Protein AF-A0AAE4JVW4-F1 (afdb_monomer_lite)

pLDDT: mean 90.22, std 8.5, range [46.03, 98.25]

Secondary structure (DSSP, 8-state):
----HHHHTTT-S-HHHHHHHHHHHHHHHHHHHHHHHHHH-TTS-HHHHHHHHHHHHHHHHHHSSHHHIIIIIHHHHHHHS-HHHHHHH---HHHHHHHHHHHHT---SS-HHHHHHHHHHHHHTT--

Sequence (128 aa):
MAISKGAFYKFYDSKELLFFEVFQEYHSEIYGAALNILITRIDLSKRERIEEALLKTCKLMKESSIMYIIENELQYLLRKIPPEVLKDHFHSDDVHIQEIIRESGITINKSPEFVCAVIRAIMLTLSH

Organism: Clostridium sporogenes (NCBI:txid1509)

Foldseek 3Di:
DDDDPVRVCVVDVDPLVVVVVVLLVLVCVLLVQLLCLLAPPPVDDNVVSNVVSLVSSLVSLLVDCNLVCVPPPVVVSVVPDDPVCCVVRPDDPLVSQVVSCVSSVDDDPDDSVVVSVVSVVSVCVSHD

Radius of gyration: 16.76 Å; chains: 1; bounding box: 48×31×42 Å

Structure (mmCIF, N/CA/C/O backbone):
data_AF-A0AAE4JVW4-F1
#
_entry.id   AF-A0AAE4JVW4-F1
#
loop_
_atom_site.group_PDB
_atom_site.id
_atom_site.type_symbol
_atom_site.label_atom_id
_atom_site.label_alt_id
_atom_site.label_comp_id
_atom_site.label_asym_id
_atom_site.label_entity_id
_atom_site.label_seq_id
_atom_site.pdbx_PDB_ins_code
_atom_site.Cartn_x
_atom_site.Cartn_y
_atom_site.Cartn_z
_atom_site.occupancy
_atom_site.B_iso_or_equiv
_atom_site.auth_seq_id
_atom_site.auth_comp_id
_atom_site.auth_asym_id
_atom_site.auth_atom_id
_atom_site.pdbx_PDB_model_num
ATOM 1 N N . MET A 1 1 ? 25.043 -8.568 -2.267 1.00 46.03 1 MET A N 1
ATOM 2 C CA . MET A 1 1 ? 25.436 -9.741 -3.083 1.00 46.03 1 MET A CA 1
ATOM 3 C C . MET A 1 1 ? 25.848 -9.251 -4.462 1.00 46.03 1 MET A C 1
ATOM 5 O O . MET A 1 1 ? 25.123 -8.444 -5.025 1.00 46.03 1 MET A O 1
ATOM 9 N N . ALA A 1 2 ? 27.001 -9.673 -4.987 1.00 53.47 2 ALA A N 1
ATOM 10 C CA . ALA A 1 2 ? 27.426 -9.313 -6.341 1.00 53.47 2 ALA A CA 1
ATOM 11 C C . ALA A 1 2 ? 27.084 -10.463 -7.298 1.00 53.47 2 ALA A C 1
ATOM 13 O O . ALA A 1 2 ? 27.670 -11.539 -7.217 1.00 53.47 2 ALA A O 1
ATOM 14 N N . ILE A 1 3 ? 26.108 -10.236 -8.174 1.00 65.56 3 ILE A N 1
ATOM 15 C CA . ILE A 1 3 ? 25.716 -11.162 -9.239 1.00 65.56 3 ILE A CA 1
ATOM 16 C C . ILE A 1 3 ? 26.512 -10.764 -10.489 1.00 65.56 3 ILE A C 1
ATOM 18 O O . ILE A 1 3 ? 26.642 -9.576 -10.791 1.00 65.56 3 ILE A O 1
ATOM 22 N N . SER A 1 4 ? 27.087 -11.725 -11.216 1.00 76.25 4 SER A N 1
ATOM 23 C CA . SER A 1 4 ? 27.783 -11.415 -12.471 1.00 76.25 4 SER A CA 1
ATOM 24 C C . SER A 1 4 ? 26.786 -10.930 -13.533 1.00 76.25 4 SER A C 1
ATOM 26 O O . SER A 1 4 ? 25.628 -11.349 -13.541 1.00 76.25 4 SER A O 1
ATOM 28 N N . LYS A 1 5 ? 27.224 -10.081 -14.477 1.00 60.44 5 LYS A N 1
ATOM 29 C CA . LYS A 1 5 ? 26.358 -9.597 -15.575 1.00 60.44 5 LYS A CA 1
ATOM 30 C C . LYS A 1 5 ? 25.702 -10.742 -16.361 1.00 60.44 5 LYS A C 1
ATOM 32 O O . LYS A 1 5 ? 24.561 -10.604 -16.773 1.00 60.44 5 LYS A O 1
ATOM 37 N N . GLY A 1 6 ? 26.403 -11.864 -16.541 1.00 66.06 6 GLY A N 1
ATOM 38 C CA . GLY A 1 6 ? 25.858 -13.046 -17.219 1.00 66.06 6 GLY A CA 1
ATOM 39 C C . GLY A 1 6 ? 24.807 -13.798 -16.397 1.00 66.06 6 GLY A C 1
ATOM 40 O O . GLY A 1 6 ? 23.880 -14.355 -16.969 1.00 66.06 6 GLY A O 1
ATOM 41 N N . ALA A 1 7 ? 24.910 -13.788 -15.064 1.00 73.94 7 ALA A N 1
ATOM 42 C CA . ALA A 1 7 ? 23.906 -14.394 -14.193 1.00 73.94 7 ALA A CA 1
ATOM 43 C C . ALA A 1 7 ? 22.656 -13.512 -14.035 1.00 73.94 7 ALA A C 1
ATOM 45 O O . ALA A 1 7 ? 21.574 -14.054 -13.864 1.00 73.94 7 ALA A O 1
ATOM 46 N N . PHE A 1 8 ? 22.776 -12.184 -14.155 1.00 77.62 8 PHE A N 1
ATOM 47 C CA . PHE A 1 8 ? 21.636 -11.257 -14.126 1.00 77.62 8 PHE A CA 1
ATOM 48 C C . PHE A 1 8 ? 20.599 -11.575 -15.216 1.00 77.62 8 PHE A C 1
ATOM 50 O O . PHE A 1 8 ? 19.435 -11.824 -14.911 1.00 77.62 8 PHE A O 1
ATOM 57 N N . TYR A 1 9 ? 21.047 -11.665 -16.473 1.00 77.44 9 TYR A N 1
ATOM 58 C CA . TYR A 1 9 ? 20.167 -11.920 -17.622 1.00 77.44 9 TYR A CA 1
ATOM 59 C C . TYR A 1 9 ? 19.617 -13.348 -17.690 1.00 77.44 9 TYR A C 1
ATOM 61 O O . TYR A 1 9 ? 18.841 -13.672 -18.579 1.00 77.44 9 TYR A O 1
ATOM 69 N N . LYS A 1 10 ? 20.010 -14.219 -16.755 1.00 78.25 10 LYS A N 1
ATOM 70 C CA . LYS A 1 10 ? 19.362 -15.520 -16.580 1.00 78.25 10 LYS A CA 1
ATOM 71 C C . LYS A 1 10 ? 18.021 -15.397 -15.847 1.00 78.25 10 LYS A C 1
ATOM 73 O O . LYS A 1 10 ? 17.179 -16.274 -15.999 1.00 78.25 10 LYS A O 1
ATOM 78 N N . PHE A 1 11 ? 17.856 -14.356 -15.030 1.00 76.06 11 PHE A N 1
ATOM 79 C CA . PHE A 1 11 ? 16.669 -14.147 -14.200 1.00 76.06 11 PHE A CA 1
ATOM 80 C C . PHE A 1 11 ? 15.807 -12.981 -14.688 1.00 76.06 11 PHE A C 1
ATOM 82 O O . PHE A 1 11 ? 14.597 -13.036 -14.521 1.00 76.06 11 PHE A O 1
ATOM 89 N N . TYR A 1 12 ? 16.414 -11.958 -15.301 1.00 82.44 12 TYR A N 1
ATOM 90 C CA . TYR A 1 12 ? 15.709 -10.753 -15.735 1.00 82.44 12 TYR A CA 1
ATOM 91 C C . TYR A 1 12 ? 16.136 -10.308 -17.128 1.00 82.44 12 TYR A C 1
ATOM 93 O O . TYR A 1 12 ? 17.323 -10.088 -17.376 1.00 82.44 12 TYR A O 1
ATOM 101 N N . ASP A 1 13 ? 15.162 -10.073 -18.006 1.00 85.94 13 ASP A N 1
ATOM 102 C CA . ASP A 1 13 ? 15.417 -9.583 -19.367 1.00 85.94 13 ASP A CA 1
ATOM 103 C C . ASP A 1 13 ? 15.936 -8.134 -19.384 1.00 85.94 13 ASP A C 1
ATOM 105 O O . ASP A 1 13 ? 16.638 -7.721 -20.309 1.00 85.94 13 ASP A O 1
ATOM 109 N N . SER A 1 14 ? 15.638 -7.352 -18.342 1.00 90.00 14 SER A N 1
ATOM 110 C CA . SER A 1 14 ? 16.111 -5.976 -18.189 1.00 90.00 14 SER A CA 1
ATOM 111 C C . SER A 1 14 ? 16.282 -5.586 -16.721 1.00 90.00 14 SER A C 1
ATOM 113 O O . SER A 1 14 ? 15.733 -6.211 -15.813 1.00 90.00 14 SER A O 1
ATOM 115 N N . LYS A 1 15 ? 17.054 -4.524 -16.470 1.00 90.00 15 LYS A N 1
ATOM 116 C CA . LYS A 1 15 ? 17.179 -3.954 -15.119 1.00 90.00 15 LYS A CA 1
ATOM 117 C C . LYS A 1 15 ? 15.880 -3.313 -14.668 1.00 90.00 15 LYS A C 1
ATOM 119 O O . LYS A 1 15 ? 15.552 -3.382 -13.494 1.00 90.00 15 LYS A O 1
ATOM 124 N N . GLU A 1 16 ? 15.152 -2.720 -15.601 1.00 93.19 16 GLU A N 1
ATOM 125 C CA . GLU A 1 16 ? 13.854 -2.109 -15.374 1.00 93.19 16 GLU A CA 1
ATOM 126 C C . GLU A 1 16 ? 12.839 -3.138 -14.868 1.00 93.19 16 GLU A C 1
ATOM 128 O O . GLU A 1 16 ? 12.119 -2.843 -13.924 1.00 93.19 16 GLU A O 1
ATOM 133 N N . LEU A 1 17 ? 12.837 -4.369 -15.390 1.00 91.50 17 LEU A N 1
ATOM 134 C CA . LEU A 1 17 ? 11.975 -5.431 -14.859 1.00 91.50 17 LEU A CA 1
ATOM 135 C C . LEU A 1 17 ? 12.310 -5.778 -13.404 1.00 91.50 17 LEU A C 1
ATOM 137 O O . LEU A 1 17 ? 11.399 -5.867 -12.588 1.00 91.50 17 LEU A O 1
ATOM 141 N N . LEU A 1 18 ? 13.597 -5.879 -13.052 1.00 91.25 18 LEU A N 1
ATOM 142 C CA . LEU A 1 18 ? 13.998 -6.068 -11.654 1.00 91.25 18 LEU A CA 1
ATOM 143 C C . LEU A 1 18 ? 13.554 -4.888 -10.774 1.00 91.25 18 LEU A C 1
ATOM 145 O O . LEU A 1 18 ? 13.011 -5.093 -9.695 1.00 91.25 18 LEU A O 1
ATOM 149 N N . PHE A 1 19 ? 13.787 -3.647 -11.210 1.00 91.12 19 PHE A N 1
ATOM 150 C CA . PHE A 1 19 ? 13.371 -2.468 -10.443 1.00 91.12 19 PHE A CA 1
ATOM 151 C C . PHE A 1 19 ? 11.851 -2.397 -10.274 1.00 91.12 19 PHE A C 1
ATOM 153 O O . PHE A 1 19 ? 11.375 -1.975 -9.222 1.00 91.12 19 PHE A O 1
ATOM 160 N N . PHE A 1 20 ? 11.093 -2.828 -11.282 1.00 91.69 20 PHE A N 1
ATOM 161 C CA . PHE A 1 20 ? 9.643 -2.924 -11.198 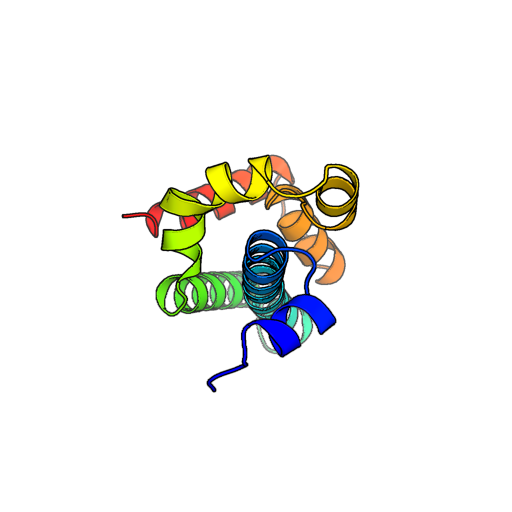1.00 91.69 20 PHE A CA 1
ATOM 162 C C . PHE A 1 20 ? 9.202 -4.004 -10.213 1.00 91.69 20 PHE A C 1
ATOM 164 O O . PHE A 1 20 ? 8.320 -3.735 -9.409 1.00 91.69 20 PHE A O 1
ATOM 171 N N . GLU A 1 21 ? 9.848 -5.170 -10.187 1.00 91.56 21 GLU A N 1
ATOM 172 C CA . GLU A 1 21 ? 9.567 -6.203 -9.183 1.00 91.56 21 GLU A CA 1
ATOM 173 C C . GLU A 1 21 ? 9.836 -5.705 -7.755 1.00 91.56 21 GLU A C 1
ATOM 175 O O . GLU A 1 21 ? 8.977 -5.840 -6.888 1.00 91.56 21 GLU A O 1
ATOM 180 N N . VAL A 1 22 ? 10.963 -5.024 -7.524 1.00 90.88 22 VAL A N 1
ATOM 181 C CA . VAL A 1 22 ? 11.268 -4.404 -6.219 1.00 90.88 22 VAL A CA 1
ATOM 182 C C . VAL A 1 22 ? 10.207 -3.368 -5.832 1.00 90.88 22 VAL A C 1
ATOM 184 O O . VAL A 1 22 ? 9.785 -3.294 -4.679 1.00 90.88 22 VAL A O 1
ATOM 187 N N . PHE A 1 23 ? 9.737 -2.568 -6.791 1.00 90.75 23 PHE A N 1
ATOM 188 C CA . PHE A 1 23 ? 8.645 -1.624 -6.558 1.00 90.75 23 PHE A CA 1
ATOM 189 C C . PHE A 1 23 ? 7.333 -2.335 -6.174 1.00 90.75 23 PHE A C 1
ATOM 191 O O . PHE A 1 23 ? 6.658 -1.912 -5.233 1.00 90.75 23 PHE A O 1
ATOM 198 N N . GLN A 1 24 ? 6.996 -3.437 -6.848 1.00 90.69 24 GLN A N 1
ATOM 199 C CA . GLN A 1 24 ? 5.830 -4.267 -6.522 1.00 90.69 24 GLN A CA 1
ATOM 200 C C . GLN A 1 24 ? 5.940 -4.921 -5.138 1.00 90.69 24 GLN A C 1
ATOM 202 O O . GLN A 1 24 ? 4.936 -5.057 -4.433 1.00 90.69 24 GLN A O 1
ATOM 207 N N . GLU A 1 25 ? 7.149 -5.290 -4.718 1.00 91.50 25 GLU A N 1
ATOM 208 C CA . GLU A 1 25 ? 7.403 -5.850 -3.391 1.00 91.50 25 GLU A CA 1
ATOM 209 C C . GLU A 1 25 ? 7.108 -4.821 -2.290 1.00 91.50 25 GLU A C 1
ATOM 211 O O . GLU A 1 25 ? 6.396 -5.142 -1.338 1.00 91.50 25 GLU A O 1
ATOM 216 N N . TYR A 1 26 ? 7.520 -3.558 -2.465 1.00 91.06 26 TYR A N 1
ATOM 217 C CA . TYR A 1 26 ? 7.148 -2.489 -1.531 1.00 91.06 26 TYR A CA 1
ATOM 218 C C . TYR A 1 26 ? 5.633 -2.274 -1.457 1.00 91.06 26 TYR A C 1
ATOM 220 O O . TYR A 1 26 ? 5.083 -2.141 -0.362 1.00 91.06 26 TYR A O 1
ATOM 228 N N . HIS A 1 27 ? 4.942 -2.257 -2.603 1.00 89.69 27 HIS A N 1
ATOM 229 C CA . HIS A 1 27 ? 3.481 -2.163 -2.623 1.00 89.69 27 HIS A CA 1
ATOM 230 C C . HIS A 1 27 ? 2.838 -3.309 -1.839 1.00 89.69 27 HIS A C 1
ATOM 232 O O . HIS A 1 27 ? 1.988 -3.070 -0.979 1.00 89.69 27 HIS A O 1
ATOM 238 N N . SER A 1 28 ? 3.283 -4.538 -2.095 1.00 91.25 28 SER A N 1
ATOM 239 C CA . SER A 1 28 ? 2.776 -5.741 -1.434 1.00 91.25 28 SER A CA 1
ATOM 240 C C . SER A 1 28 ? 3.031 -5.719 0.074 1.00 91.25 28 SER A C 1
ATOM 242 O O . SER A 1 28 ? 2.135 -6.044 0.853 1.00 91.25 28 SER A O 1
ATOM 244 N N . GLU A 1 29 ? 4.215 -5.284 0.508 1.00 94.31 29 GLU A N 1
ATOM 245 C CA . GLU A 1 29 ? 4.565 -5.159 1.924 1.00 94.31 29 GLU A CA 1
ATOM 246 C C . GLU A 1 29 ? 3.675 -4.131 2.637 1.00 94.31 29 GLU A C 1
ATOM 248 O O . GLU A 1 29 ? 3.096 -4.417 3.689 1.00 94.31 29 GLU A O 1
ATOM 253 N N . ILE A 1 30 ? 3.528 -2.939 2.055 1.00 94.25 30 ILE A N 1
ATOM 254 C CA . ILE A 1 30 ? 2.782 -1.835 2.665 1.00 94.25 30 ILE A CA 1
ATOM 255 C C . ILE A 1 30 ? 1.291 -2.165 2.758 1.00 94.25 30 ILE A C 1
ATOM 257 O O . ILE A 1 30 ? 0.680 -2.004 3.821 1.00 94.25 30 ILE A O 1
ATOM 261 N N . TYR A 1 31 ? 0.703 -2.634 1.658 1.00 94.06 31 TYR A N 1
ATOM 262 C CA . TYR A 1 31 ? -0.712 -2.983 1.603 1.00 94.06 31 TYR A CA 1
ATOM 263 C C . TYR A 1 31 ? -1.023 -4.239 2.421 1.00 94.06 31 TYR A C 1
ATOM 265 O O . TYR A 1 31 ? -2.012 -4.261 3.159 1.00 94.06 31 TYR A O 1
ATOM 273 N N . GLY A 1 32 ? -0.142 -5.241 2.388 1.00 95.94 32 GLY A N 1
ATOM 274 C CA . GLY A 1 32 ? -0.259 -6.444 3.208 1.00 95.94 32 GLY A CA 1
ATOM 275 C C . GLY A 1 32 ? -0.204 -6.139 4.705 1.00 95.94 32 GLY A C 1
ATOM 276 O O . GLY A 1 32 ? -1.017 -6.657 5.471 1.00 95.94 32 GLY A O 1
ATOM 277 N N . ALA A 1 33 ? 0.688 -5.242 5.138 1.00 97.06 33 ALA A N 1
ATOM 278 C CA . ALA A 1 33 ? 0.760 -4.816 6.534 1.00 97.06 33 ALA A CA 1
ATOM 279 C C . ALA A 1 33 ? -0.521 -4.098 6.992 1.00 97.06 33 ALA A C 1
ATOM 281 O O . ALA A 1 33 ? -1.014 -4.367 8.093 1.00 97.06 33 ALA A O 1
ATOM 282 N N . ALA A 1 34 ? -1.076 -3.222 6.147 1.00 97.25 34 ALA A N 1
ATOM 283 C CA . ALA A 1 34 ? -2.339 -2.545 6.422 1.00 97.25 34 ALA A CA 1
ATOM 284 C C . ALA A 1 34 ? -3.486 -3.556 6.549 1.00 97.25 34 ALA A C 1
ATOM 286 O O . ALA A 1 34 ? -4.161 -3.591 7.579 1.00 97.25 34 ALA A O 1
ATOM 287 N N . LEU A 1 35 ? -3.662 -4.429 5.552 1.00 97.81 35 LEU A N 1
ATOM 288 C CA . LEU A 1 35 ? -4.701 -5.458 5.566 1.00 97.81 35 LEU A CA 1
ATOM 289 C C . LEU A 1 35 ? -4.582 -6.364 6.794 1.00 97.81 35 LEU A C 1
ATOM 291 O O . LEU A 1 35 ? -5.581 -6.610 7.466 1.00 97.81 35 LEU A O 1
ATOM 295 N N . ASN A 1 36 ? -3.367 -6.800 7.140 1.00 98.12 36 ASN A N 1
ATOM 296 C CA . ASN A 1 36 ? -3.126 -7.652 8.299 1.00 98.12 36 ASN A CA 1
ATOM 297 C C . ASN A 1 36 ? -3.648 -7.017 9.599 1.00 98.12 36 ASN A C 1
ATOM 299 O O . ASN A 1 36 ? -4.325 -7.685 10.381 1.00 98.12 36 ASN A O 1
ATOM 303 N N . ILE A 1 37 ? -3.413 -5.722 9.823 1.00 98.25 37 ILE A N 1
ATOM 304 C CA . ILE A 1 37 ? -3.977 -4.998 10.977 1.00 98.25 37 ILE A CA 1
ATOM 305 C C . ILE A 1 37 ? -5.512 -4.980 10.899 1.00 98.25 37 ILE A C 1
ATOM 307 O O . ILE A 1 37 ? -6.208 -5.308 11.870 1.00 98.25 37 ILE A O 1
ATOM 311 N N . LEU A 1 38 ? -6.049 -4.663 9.719 1.00 97.56 38 LEU A N 1
ATOM 312 C CA . LEU A 1 38 ? -7.487 -4.580 9.473 1.00 97.56 38 LEU A CA 1
ATOM 313 C C . LEU A 1 38 ? -8.225 -5.925 9.545 1.00 97.56 38 LEU A C 1
ATOM 315 O O . LEU A 1 38 ? -9.453 -5.896 9.604 1.00 97.56 38 LEU A O 1
ATOM 319 N N . ILE A 1 39 ? -7.537 -7.074 9.584 1.00 97.50 39 ILE A N 1
ATOM 320 C CA . ILE A 1 39 ? -8.160 -8.405 9.751 1.00 97.50 39 ILE A CA 1
ATOM 321 C C . ILE A 1 39 ? -7.820 -9.079 11.085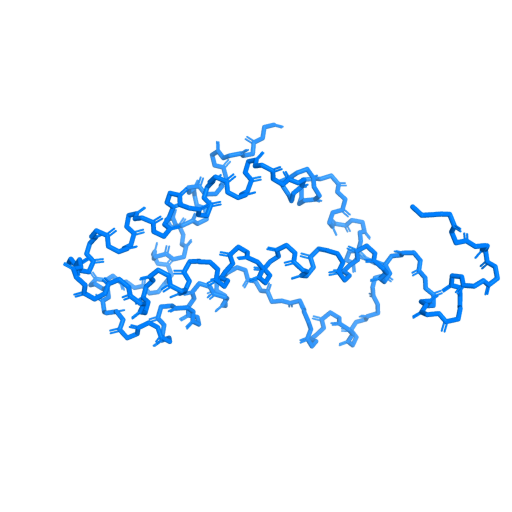 1.00 97.50 39 ILE A C 1
ATOM 323 O O . ILE A 1 39 ? -8.699 -9.705 11.670 1.00 97.50 39 ILE A O 1
ATOM 327 N N . THR A 1 40 ? -6.615 -8.885 11.632 1.00 97.50 40 THR A N 1
ATOM 328 C CA . THR A 1 40 ? -6.156 -9.621 12.829 1.00 97.50 40 THR A CA 1
ATOM 329 C C . THR A 1 40 ? -6.414 -8.899 14.148 1.00 97.50 40 THR A C 1
ATOM 331 O O . THR A 1 40 ? -6.677 -9.561 15.150 1.00 97.50 40 THR A O 1
ATOM 334 N N . ARG A 1 41 ? -6.412 -7.556 14.169 1.00 96.75 41 ARG A N 1
ATOM 335 C CA . ARG A 1 41 ? -6.648 -6.754 15.387 1.00 96.75 41 ARG A CA 1
ATOM 336 C C . ARG A 1 41 ? -8.130 -6.637 15.748 1.00 96.75 41 ARG A C 1
ATOM 338 O O . ARG A 1 41 ? -8.687 -5.545 15.811 1.00 96.75 41 ARG A O 1
ATOM 345 N N . ILE A 1 42 ? -8.799 -7.778 15.909 1.00 93.50 42 ILE A N 1
ATOM 346 C CA . ILE A 1 42 ? -10.223 -7.858 16.284 1.00 93.50 42 ILE A CA 1
ATOM 347 C C . ILE A 1 42 ? -10.487 -7.418 17.732 1.00 93.50 42 ILE A C 1
ATOM 349 O O . ILE A 1 42 ? -11.637 -7.224 18.113 1.00 93.50 42 ILE A O 1
ATOM 353 N N . ASP A 1 43 ? -9.424 -7.253 18.522 1.00 96.94 43 ASP A N 1
ATOM 354 C CA . ASP A 1 43 ? -9.428 -6.652 19.856 1.00 96.94 43 ASP A CA 1
ATOM 355 C C . ASP A 1 43 ? -9.719 -5.142 19.834 1.00 96.94 43 ASP A C 1
ATOM 357 O O . ASP A 1 43 ? -10.117 -4.583 20.854 1.00 96.94 43 ASP A O 1
ATOM 361 N N . LEU A 1 44 ? -9.550 -4.489 18.680 1.00 96.81 44 LEU A N 1
ATOM 362 C CA . LEU A 1 44 ? -9.729 -3.052 18.496 1.00 96.81 44 LEU A CA 1
ATOM 363 C C . LEU A 1 44 ? -11.053 -2.704 17.806 1.00 96.81 44 LEU A C 1
ATOM 365 O O . LEU A 1 44 ? -11.595 -3.461 16.993 1.00 96.81 44 LEU A O 1
ATOM 369 N N . SER A 1 45 ? -11.545 -1.487 18.045 1.00 96.25 45 SER A N 1
ATOM 370 C CA . SER A 1 45 ? -12.653 -0.934 17.266 1.00 96.25 45 SER A CA 1
ATOM 371 C C . SER A 1 45 ? -12.256 -0.714 15.800 1.00 96.25 45 SER A C 1
ATOM 373 O O . SER A 1 45 ? -11.090 -0.513 15.463 1.00 96.25 45 SER A O 1
ATOM 375 N N . LYS A 1 46 ? -13.244 -0.662 14.892 1.00 94.62 46 LYS A N 1
ATOM 376 C CA . LYS A 1 46 ? -13.000 -0.388 13.458 1.00 94.62 46 LYS A CA 1
ATOM 377 C C . LYS A 1 46 ? -12.168 0.880 13.230 1.00 94.62 46 LYS A C 1
ATOM 379 O O . LYS A 1 46 ? -11.319 0.900 12.348 1.00 94.62 46 LYS A O 1
ATOM 384 N N . ARG A 1 47 ? -12.415 1.925 14.026 1.00 94.75 47 ARG A N 1
ATOM 385 C CA . ARG A 1 47 ? -11.690 3.198 13.948 1.00 94.75 47 ARG A CA 1
ATOM 386 C C . ARG A 1 47 ? -10.219 3.028 14.322 1.00 94.75 47 ARG A C 1
ATOM 388 O O . ARG A 1 47 ? -9.367 3.484 13.572 1.00 94.75 47 ARG A O 1
ATOM 395 N N . GLU A 1 48 ? -9.941 2.364 15.439 1.00 97.38 48 GLU A N 1
ATOM 396 C CA . GLU A 1 48 ? -8.572 2.133 15.918 1.00 97.38 48 GLU A CA 1
ATOM 397 C C . GLU A 1 48 ? -7.774 1.264 14.939 1.00 97.38 48 GLU A C 1
ATOM 399 O O . GLU A 1 48 ? -6.613 1.550 14.671 1.00 97.38 48 GLU A O 1
ATOM 404 N N . ARG A 1 49 ? -8.408 0.261 14.317 1.00 97.44 49 ARG A N 1
ATOM 405 C CA . ARG A 1 49 ? -7.765 -0.562 13.277 1.00 97.44 49 ARG A CA 1
ATOM 406 C C . ARG A 1 49 ? -7.369 0.260 12.052 1.00 97.44 49 ARG A C 1
ATOM 408 O O . ARG A 1 49 ? -6.269 0.086 11.542 1.00 97.44 49 ARG A O 1
ATOM 415 N N . ILE A 1 50 ? -8.251 1.152 11.588 1.00 95.75 50 ILE A N 1
ATOM 416 C CA . ILE A 1 50 ? -7.956 2.063 10.469 1.00 95.75 50 ILE A CA 1
ATOM 417 C C . ILE A 1 50 ? -6.807 3.006 10.839 1.00 95.75 50 ILE A C 1
ATOM 419 O O . ILE A 1 50 ? -5.897 3.198 10.039 1.00 95.75 50 ILE A O 1
ATOM 423 N N . GLU A 1 51 ? -6.833 3.579 12.041 1.00 96.38 51 GLU A N 1
ATOM 424 C CA . GLU A 1 51 ? -5.781 4.474 12.528 1.00 96.38 51 GLU A CA 1
ATOM 425 C C . GLU A 1 51 ? -4.421 3.769 12.603 1.00 96.38 51 GLU A C 1
ATOM 427 O O . GLU A 1 51 ? -3.426 4.285 12.092 1.00 96.38 51 GLU A O 1
ATOM 432 N N . GLU A 1 52 ? -4.379 2.564 13.173 1.00 97.94 52 GLU A N 1
ATOM 433 C CA . GLU A 1 52 ? -3.152 1.779 13.287 1.00 97.94 52 GLU A CA 1
ATOM 434 C C . GLU A 1 52 ? -2.629 1.333 11.915 1.00 97.94 52 GLU A C 1
ATOM 436 O O . GLU A 1 52 ? -1.425 1.427 11.665 1.00 97.94 52 GLU A O 1
ATOM 441 N N . ALA A 1 53 ? -3.517 0.921 11.004 1.00 97.19 53 ALA A N 1
ATOM 442 C CA . ALA A 1 53 ? -3.154 0.573 9.633 1.00 97.19 53 ALA A CA 1
ATOM 443 C C . ALA A 1 53 ? -2.551 1.775 8.891 1.00 97.19 53 ALA A C 1
ATOM 445 O O . ALA A 1 53 ? -1.461 1.658 8.335 1.00 97.19 53 ALA A O 1
ATOM 446 N N . LEU A 1 54 ? -3.193 2.949 8.958 1.00 95.75 54 LEU A N 1
ATOM 447 C CA . LEU A 1 54 ? -2.674 4.183 8.358 1.00 95.75 54 LEU A CA 1
ATOM 448 C C . LEU A 1 54 ? -1.312 4.563 8.942 1.00 95.75 54 LEU A C 1
ATOM 450 O O . LEU A 1 54 ? -0.379 4.859 8.198 1.00 95.75 54 LEU A O 1
ATOM 454 N N . LEU A 1 55 ? -1.164 4.518 10.268 1.00 96.00 55 LEU A N 1
ATOM 455 C CA . LEU A 1 55 ? 0.102 4.838 10.920 1.00 96.00 55 LEU A CA 1
ATOM 456 C C . LEU A 1 55 ? 1.209 3.855 10.518 1.00 96.00 55 LEU A C 1
ATOM 458 O O . LEU A 1 55 ? 2.344 4.277 10.283 1.00 96.00 55 LEU A O 1
ATOM 462 N N . LYS A 1 56 ? 0.900 2.556 10.432 1.00 96.81 56 LYS A N 1
ATOM 463 C CA . LYS A 1 56 ? 1.855 1.534 9.991 1.00 96.81 56 LYS A CA 1
ATOM 464 C C . LYS A 1 56 ? 2.267 1.758 8.537 1.00 96.81 56 LYS A C 1
ATOM 466 O O . LYS A 1 56 ? 3.465 1.741 8.266 1.00 96.81 56 LYS A O 1
ATOM 471 N N . THR A 1 57 ? 1.317 2.038 7.646 1.00 95.12 57 THR A N 1
ATOM 472 C CA . THR A 1 57 ? 1.585 2.401 6.247 1.00 95.12 57 THR A CA 1
ATOM 473 C C . THR A 1 57 ? 2.502 3.618 6.154 1.00 95.12 57 THR A C 1
ATOM 475 O O . THR A 1 57 ? 3.538 3.540 5.500 1.00 95.12 57 THR A O 1
ATOM 478 N N . CYS A 1 58 ? 2.204 4.703 6.876 1.00 93.62 58 CYS A N 1
ATOM 479 C CA . CYS A 1 58 ? 3.044 5.903 6.878 1.00 93.62 58 CYS A CA 1
ATOM 480 C C . CYS A 1 58 ? 4.476 5.627 7.366 1.00 93.62 58 CYS A C 1
ATOM 482 O O . CYS A 1 58 ? 5.425 6.199 6.834 1.00 93.62 58 CYS A O 1
ATOM 484 N N . LYS A 1 59 ? 4.653 4.761 8.373 1.00 93.88 59 LYS A N 1
ATOM 485 C CA . LYS A 1 59 ? 5.986 4.369 8.863 1.00 93.88 59 LYS A CA 1
ATOM 486 C C . LYS A 1 59 ? 6.762 3.575 7.816 1.00 93.88 59 LYS A C 1
ATOM 488 O O . LYS A 1 59 ? 7.884 3.951 7.509 1.00 93.88 59 LYS A O 1
ATOM 493 N N . LEU A 1 60 ? 6.146 2.547 7.227 1.00 94.50 60 LEU A N 1
ATOM 494 C CA . LEU A 1 60 ? 6.781 1.735 6.182 1.00 94.50 60 LEU A CA 1
ATOM 495 C C . LEU A 1 60 ? 7.164 2.582 4.962 1.00 94.50 60 LEU A C 1
ATOM 497 O O . LEU A 1 60 ? 8.271 2.463 4.446 1.00 94.50 60 LEU A O 1
ATOM 501 N N . MET A 1 61 ? 6.292 3.500 4.541 1.00 91.88 61 MET A N 1
ATOM 502 C CA . MET A 1 61 ? 6.597 4.425 3.447 1.00 91.88 61 MET A CA 1
ATOM 503 C C . MET A 1 61 ? 7.805 5.317 3.754 1.00 91.88 61 MET A C 1
ATOM 505 O O . MET A 1 61 ? 8.638 5.505 2.876 1.00 91.88 61 MET A O 1
ATOM 509 N N . LYS A 1 62 ? 7.936 5.820 4.990 1.00 89.81 62 LYS A N 1
ATOM 510 C CA . LYS A 1 62 ? 9.090 6.633 5.418 1.00 89.81 62 LYS A CA 1
ATOM 511 C C . LYS A 1 62 ? 10.384 5.835 5.585 1.00 89.81 62 LYS A C 1
ATOM 513 O O . LYS A 1 62 ? 11.461 6.381 5.376 1.00 89.81 62 LYS A O 1
ATOM 518 N N . GLU A 1 63 ? 10.285 4.593 6.047 1.00 90.50 63 GLU A N 1
ATOM 519 C CA . GLU A 1 63 ? 11.436 3.714 6.290 1.00 90.50 63 GLU A CA 1
ATOM 520 C C . GLU A 1 63 ? 11.958 3.078 4.991 1.00 90.50 63 GLU A C 1
ATOM 522 O O . GLU A 1 63 ? 13.135 2.732 4.897 1.00 90.50 63 GLU A O 1
ATOM 527 N N . SER A 1 64 ? 11.094 2.946 3.982 1.00 88.19 64 SER A N 1
ATOM 528 C CA . SER A 1 64 ? 11.438 2.443 2.651 1.00 88.19 64 SER A CA 1
ATOM 529 C C . SER A 1 64 ? 11.912 3.550 1.701 1.00 88.19 64 SER A C 1
ATOM 531 O O . SER A 1 64 ? 11.781 4.743 1.962 1.00 88.19 64 SER A O 1
ATOM 533 N N . SER A 1 65 ? 12.434 3.152 0.538 1.00 86.19 65 SER A N 1
ATOM 534 C CA . SER A 1 65 ? 12.747 4.075 -0.562 1.00 86.19 65 SER A CA 1
ATOM 535 C C . SER A 1 65 ? 11.565 4.307 -1.514 1.00 86.19 65 SER A C 1
ATOM 537 O O . SER A 1 65 ? 11.756 4.904 -2.573 1.00 86.19 65 SER A O 1
ATOM 539 N N . ILE A 1 66 ? 10.350 3.850 -1.174 1.00 89.19 66 ILE A N 1
ATOM 540 C CA . ILE A 1 66 ? 9.213 3.879 -2.106 1.00 89.19 66 ILE A CA 1
ATOM 541 C C . ILE A 1 66 ? 8.844 5.306 -2.526 1.00 89.19 66 ILE A C 1
ATOM 543 O O . ILE A 1 66 ? 8.581 5.539 -3.701 1.00 89.19 66 ILE A O 1
ATOM 547 N N . MET A 1 67 ? 8.898 6.273 -1.603 1.00 88.31 67 MET A N 1
ATOM 548 C CA . MET A 1 67 ? 8.542 7.665 -1.899 1.00 88.31 67 MET A CA 1
ATOM 549 C C . MET A 1 67 ? 9.489 8.269 -2.942 1.00 88.31 67 MET A C 1
ATOM 551 O O . MET A 1 67 ? 9.044 8.832 -3.939 1.00 88.31 67 MET A O 1
ATOM 555 N N . TYR A 1 68 ? 10.793 8.030 -2.774 1.00 88.81 68 TYR A N 1
ATOM 556 C CA . TYR A 1 68 ? 11.809 8.448 -3.734 1.00 88.81 68 TYR A CA 1
ATOM 557 C C . TYR A 1 68 ? 11.582 7.820 -5.116 1.00 88.81 68 TYR A C 1
ATOM 559 O O . TYR A 1 68 ? 11.670 8.518 -6.127 1.00 88.81 68 TYR A O 1
ATOM 567 N N . ILE A 1 69 ? 11.260 6.520 -5.167 1.00 88.38 69 ILE A N 1
ATOM 568 C CA . ILE A 1 69 ? 10.977 5.814 -6.425 1.00 88.38 69 ILE A CA 1
ATOM 569 C C . ILE A 1 69 ? 9.751 6.422 -7.111 1.00 88.38 69 ILE A C 1
ATOM 571 O O . ILE A 1 69 ? 9.820 6.708 -8.303 1.00 88.38 69 ILE A O 1
ATOM 575 N N . ILE A 1 70 ? 8.658 6.660 -6.379 1.00 88.00 70 ILE A N 1
ATOM 576 C CA . ILE A 1 70 ? 7.421 7.254 -6.914 1.00 88.00 70 ILE A CA 1
ATOM 577 C C . ILE A 1 70 ? 7.693 8.627 -7.541 1.00 88.00 70 ILE A C 1
ATOM 579 O O . ILE A 1 70 ? 7.220 8.903 -8.644 1.00 88.00 70 ILE A O 1
ATOM 58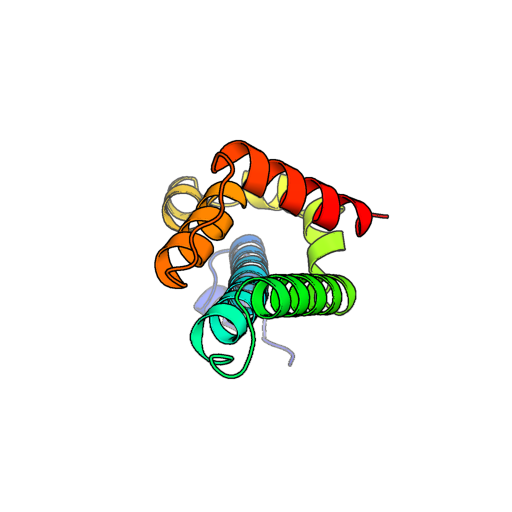3 N N . GLU A 1 71 ? 8.467 9.471 -6.860 1.00 87.88 71 GLU A N 1
ATOM 584 C CA . GLU A 1 71 ? 8.742 10.845 -7.290 1.00 87.88 71 GLU A CA 1
ATOM 585 C C . GLU A 1 71 ? 9.726 10.931 -8.462 1.00 87.88 71 GLU A C 1
ATOM 587 O O . GLU A 1 71 ? 9.530 11.735 -9.374 1.00 87.88 71 GLU A O 1
ATOM 592 N N . ASN A 1 72 ? 10.784 10.116 -8.449 1.00 89.06 72 ASN A N 1
ATOM 593 C CA . ASN A 1 72 ? 11.942 10.324 -9.323 1.00 89.06 72 ASN A CA 1
ATOM 594 C C . ASN A 1 72 ? 12.054 9.280 -10.440 1.00 89.06 72 ASN A C 1
ATOM 596 O O . ASN A 1 72 ? 12.448 9.607 -11.559 1.00 89.06 72 ASN A O 1
ATOM 600 N N . GLU A 1 73 ? 11.684 8.029 -10.165 1.00 91.00 73 GLU A N 1
ATOM 601 C CA . G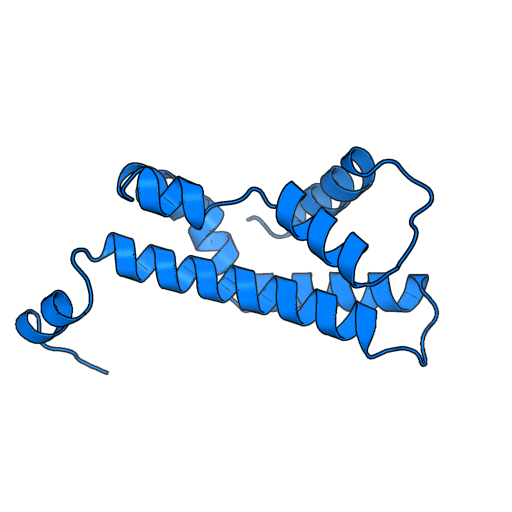LU A 1 73 ? 12.039 6.887 -11.018 1.00 91.00 73 GLU A CA 1
ATOM 602 C C . GLU A 1 73 ? 10.820 6.243 -11.689 1.00 91.00 73 GLU A C 1
ATOM 604 O O . GLU A 1 73 ? 10.907 5.766 -12.822 1.00 91.00 73 GLU A O 1
ATOM 609 N N . LEU A 1 74 ? 9.656 6.256 -11.035 1.00 90.00 74 LEU A N 1
ATOM 610 C CA . LEU A 1 74 ? 8.486 5.480 -11.441 1.00 90.00 74 LEU A CA 1
ATOM 611 C C . LEU A 1 74 ? 8.012 5.854 -12.849 1.00 90.00 74 LEU A C 1
ATOM 613 O O . LEU A 1 74 ? 7.764 4.982 -13.674 1.00 90.00 74 LEU A O 1
ATOM 617 N N . GLN A 1 75 ? 7.961 7.143 -13.184 1.00 91.69 75 GLN A N 1
ATOM 618 C CA . GLN A 1 75 ? 7.544 7.585 -14.522 1.00 91.69 75 GLN A CA 1
ATOM 619 C C . GLN A 1 75 ? 8.502 7.146 -15.634 1.00 91.69 75 GLN A C 1
ATOM 621 O O . GLN A 1 75 ? 8.083 6.960 -16.780 1.00 91.69 75 GLN A O 1
ATOM 626 N N . TYR A 1 76 ? 9.798 7.036 -15.342 1.00 93.56 76 TYR A N 1
ATOM 627 C CA . TYR A 1 76 ? 10.761 6.480 -16.288 1.00 93.56 76 TYR A CA 1
ATOM 628 C C . TYR A 1 76 ? 10.580 4.964 -16.391 1.00 93.56 76 TYR A C 1
ATOM 630 O O . TYR A 1 76 ? 10.470 4.439 -17.499 1.00 93.56 76 TYR A O 1
ATOM 638 N N . LEU A 1 77 ? 10.469 4.294 -15.242 1.00 92.56 77 LEU A N 1
ATOM 639 C CA . LEU A 1 77 ? 10.286 2.854 -15.128 1.00 92.56 77 LEU A CA 1
ATOM 640 C C . LEU A 1 77 ? 9.067 2.384 -15.927 1.00 92.56 77 LEU A C 1
ATOM 642 O O . LEU A 1 77 ? 9.214 1.571 -16.834 1.00 92.56 77 LEU A O 1
ATOM 646 N N . LEU A 1 78 ? 7.894 2.984 -15.699 1.00 91.88 78 LEU A N 1
ATOM 647 C CA . LEU A 1 78 ? 6.643 2.640 -16.386 1.00 91.88 78 LEU A CA 1
ATOM 648 C C . LEU A 1 78 ? 6.732 2.782 -17.912 1.00 91.88 78 LEU A C 1
ATOM 650 O O . LEU A 1 78 ? 6.100 2.026 -18.635 1.00 91.88 78 LEU A O 1
ATOM 654 N N . ARG A 1 79 ? 7.548 3.703 -18.441 1.00 94.19 79 ARG A N 1
ATOM 655 C CA . ARG A 1 79 ? 7.756 3.836 -19.897 1.00 94.19 79 ARG A CA 1
ATOM 656 C C . ARG A 1 79 ? 8.612 2.719 -20.497 1.00 94.19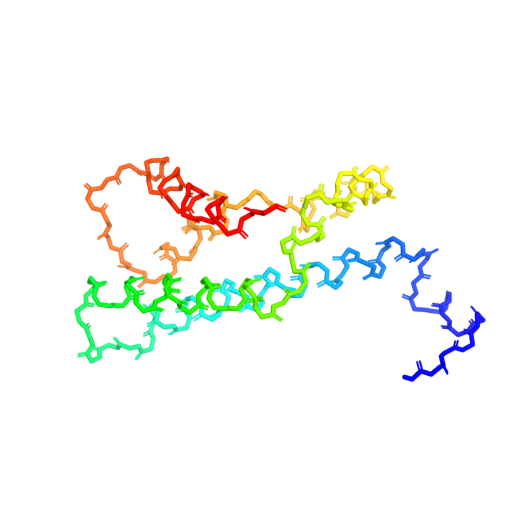 79 ARG A C 1
ATOM 658 O O . ARG A 1 79 ? 8.652 2.581 -21.718 1.00 94.19 79 ARG A O 1
ATOM 665 N N . LYS A 1 80 ? 9.350 1.982 -19.667 1.00 94.88 80 LYS A N 1
ATOM 666 C CA . LYS A 1 80 ? 10.267 0.913 -20.078 1.00 94.88 80 LYS A CA 1
ATOM 667 C C . LYS A 1 80 ? 9.710 -0.486 -19.848 1.00 94.88 80 LYS A C 1
ATOM 669 O O . LYS A 1 80 ? 10.221 -1.422 -20.459 1.00 94.88 80 LYS A O 1
ATOM 674 N N . ILE A 1 81 ? 8.695 -0.630 -19.001 1.00 93.75 81 ILE A N 1
ATOM 675 C CA . ILE A 1 81 ? 8.049 -1.920 -18.763 1.00 93.75 81 ILE A CA 1
ATOM 676 C C . ILE A 1 81 ? 7.140 -2.275 -19.949 1.00 93.75 81 ILE A C 1
ATOM 678 O O . ILE A 1 81 ? 6.418 -1.404 -20.443 1.00 93.75 81 ILE A O 1
ATOM 682 N N . PRO A 1 82 ? 7.158 -3.537 -20.418 1.00 93.19 82 PRO A N 1
ATOM 683 C CA . PRO A 1 82 ? 6.245 -3.985 -21.458 1.00 93.19 82 PRO A CA 1
ATOM 684 C C . PRO A 1 82 ? 4.770 -3.760 -21.073 1.00 93.19 82 PRO A C 1
ATOM 686 O O . PRO A 1 82 ? 4.399 -4.001 -19.918 1.00 93.19 82 PRO A O 1
ATOM 689 N N . PRO A 1 83 ? 3.907 -3.313 -22.006 1.00 91.56 83 PRO A N 1
ATOM 690 C CA . PRO A 1 83 ? 2.506 -3.007 -21.710 1.00 91.56 83 PRO A CA 1
ATOM 691 C C . PRO A 1 83 ? 1.722 -4.166 -21.083 1.00 91.56 83 PRO A C 1
ATOM 693 O O . PRO A 1 83 ? 0.856 -3.935 -20.244 1.00 91.56 83 PRO A O 1
ATOM 696 N N . GLU A 1 84 ? 2.022 -5.404 -21.471 1.00 92.00 84 GLU A N 1
ATOM 697 C CA . GLU A 1 84 ? 1.421 -6.618 -20.920 1.00 92.00 84 GLU A CA 1
ATOM 698 C C . GLU A 1 84 ? 1.742 -6.804 -19.432 1.00 92.00 84 GLU A C 1
ATOM 700 O O . GLU A 1 84 ? 0.841 -7.079 -18.647 1.00 92.00 84 GLU A O 1
ATOM 705 N N . VAL A 1 85 ? 2.985 -6.539 -19.019 1.00 90.38 85 VAL A N 1
ATOM 706 C CA . VAL A 1 85 ? 3.401 -6.624 -17.612 1.00 90.38 85 VAL A CA 1
ATOM 707 C C . VAL A 1 85 ? 2.722 -5.530 -16.791 1.00 90.38 85 VAL A C 1
ATOM 709 O O . VAL A 1 85 ? 2.242 -5.788 -15.690 1.00 90.38 85 VAL A O 1
ATOM 712 N N . LEU A 1 86 ? 2.625 -4.309 -17.327 1.00 90.69 86 LEU A N 1
ATOM 713 C CA . LEU A 1 86 ? 1.911 -3.219 -16.654 1.00 90.69 86 LEU A CA 1
ATOM 714 C C . LEU A 1 86 ? 0.427 -3.529 -16.484 1.00 90.69 86 LEU A C 1
ATOM 716 O O . LEU A 1 86 ? -0.137 -3.248 -15.435 1.00 90.69 86 LEU A O 1
ATOM 720 N N . LYS A 1 87 ? -0.207 -4.111 -17.501 1.00 89.06 87 LYS A N 1
ATOM 721 C CA . LYS A 1 87 ? -1.629 -4.444 -17.445 1.00 89.06 87 LYS A CA 1
ATOM 722 C C . LYS A 1 87 ? -1.946 -5.432 -16.321 1.00 89.06 87 LYS A C 1
ATOM 724 O O . LYS A 1 87 ? -2.982 -5.286 -15.681 1.00 89.06 87 LYS A O 1
ATOM 729 N N . ASP A 1 88 ? -1.071 -6.407 -16.102 1.00 88.06 88 ASP A N 1
ATOM 730 C CA . ASP A 1 88 ? -1.317 -7.483 -15.142 1.00 88.06 88 ASP A CA 1
ATOM 731 C C . ASP A 1 88 ? -0.837 -7.131 -13.723 1.00 88.06 88 ASP A C 1
ATOM 733 O O . ASP A 1 88 ? -1.371 -7.649 -12.742 1.00 88.06 88 ASP A O 1
ATOM 737 N N . HIS A 1 89 ? 0.150 -6.235 -13.597 1.00 85.94 89 HIS A N 1
ATOM 738 C CA . HIS A 1 89 ? 0.841 -5.988 -12.328 1.00 85.94 89 HIS A CA 1
ATOM 739 C C . HIS A 1 89 ? 0.862 -4.525 -11.874 1.00 85.94 89 HIS A C 1
ATOM 741 O O . HIS A 1 89 ? 1.252 -4.255 -10.743 1.00 85.94 89 HIS A O 1
ATOM 747 N N . PHE A 1 90 ? 0.446 -3.561 -12.696 1.00 86.88 90 PHE A N 1
ATOM 748 C CA . PHE A 1 90 ? 0.389 -2.153 -12.302 1.00 86.88 90 PHE A CA 1
ATOM 749 C C . PHE A 1 90 ? -1.057 -1.682 -12.153 1.00 86.88 90 PHE A C 1
ATOM 751 O O . PHE A 1 90 ? -1.748 -1.391 -13.130 1.00 86.88 90 PHE A O 1
ATOM 758 N N . HIS A 1 91 ? -1.497 -1.562 -10.904 1.00 87.12 91 HIS A N 1
ATOM 759 C CA . HIS A 1 91 ? -2.807 -1.028 -10.552 1.00 87.12 91 HIS A CA 1
ATOM 760 C C . HIS A 1 91 ? -2.656 0.320 -9.849 1.00 87.12 91 HIS A C 1
ATOM 762 O O . HIS A 1 91 ? -1.616 0.624 -9.265 1.00 87.12 91 HIS A O 1
ATOM 768 N N . SER A 1 92 ? -3.693 1.156 -9.917 1.00 87.31 92 SER A N 1
ATOM 769 C CA . SER A 1 92 ? -3.692 2.402 -9.154 1.00 87.31 92 SER A CA 1
ATOM 770 C C . SER A 1 92 ? -3.832 2.121 -7.660 1.00 87.31 92 SER A C 1
ATOM 772 O O . SER A 1 92 ? -4.455 1.136 -7.255 1.00 87.31 92 SER A O 1
ATOM 774 N N . ASP A 1 93 ? -3.338 3.042 -6.832 1.00 87.94 93 ASP A N 1
ATOM 775 C CA . ASP A 1 93 ? -3.544 2.979 -5.382 1.00 87.94 93 ASP A CA 1
ATOM 776 C C . ASP A 1 93 ? -5.028 2.870 -5.020 1.00 87.94 93 ASP A C 1
ATOM 778 O O . ASP A 1 93 ? -5.392 2.143 -4.103 1.00 87.94 93 ASP A O 1
ATOM 782 N N . ASP A 1 94 ? -5.906 3.520 -5.789 1.00 92.19 94 ASP A N 1
ATOM 783 C CA . ASP A 1 94 ? -7.353 3.445 -5.593 1.00 92.19 94 ASP A CA 1
ATOM 784 C C . ASP A 1 94 ? -7.881 2.000 -5.712 1.00 92.19 94 ASP A C 1
ATOM 786 O O . ASP A 1 94 ? -8.801 1.638 -4.978 1.00 92.19 94 ASP A O 1
ATOM 790 N N . VAL A 1 95 ? -7.314 1.164 -6.594 1.00 92.94 95 VAL A N 1
ATOM 791 C CA . VAL A 1 95 ? -7.691 -0.258 -6.715 1.00 92.94 95 VAL A CA 1
ATOM 792 C C . VAL A 1 95 ? -7.258 -1.023 -5.468 1.00 92.94 95 VAL A C 1
ATOM 794 O O . VAL A 1 95 ? -8.079 -1.707 -4.858 1.00 92.94 95 VAL A O 1
ATOM 797 N N . HIS A 1 96 ? -6.007 -0.855 -5.042 1.00 92.00 96 HIS A N 1
ATOM 798 C CA . HIS A 1 96 ? -5.471 -1.541 -3.865 1.00 92.00 96 HIS A CA 1
ATOM 799 C C . HIS A 1 96 ? -6.171 -1.123 -2.567 1.00 92.00 96 HIS A C 1
ATOM 801 O O . HIS A 1 96 ? -6.534 -1.966 -1.748 1.00 92.00 96 HIS A O 1
ATOM 807 N N . ILE A 1 97 ? -6.432 0.173 -2.387 1.00 93.75 97 ILE A N 1
ATOM 808 C CA . ILE A 1 97 ? -7.168 0.706 -1.236 1.00 93.75 97 ILE A CA 1
ATOM 809 C C . ILE A 1 97 ? -8.570 0.092 -1.172 1.00 93.75 97 ILE A C 1
ATOM 811 O O . ILE A 1 97 ? -9.009 -0.349 -0.107 1.00 93.75 97 ILE A O 1
ATOM 815 N N . GLN A 1 98 ? -9.278 0.043 -2.303 1.00 94.62 98 GLN A N 1
ATOM 816 C CA . GLN A 1 98 ? -10.612 -0.553 -2.365 1.00 94.62 98 GLN A CA 1
ATOM 817 C C . GLN A 1 98 ? -10.588 -2.054 -2.074 1.00 94.62 98 GLN A C 1
ATOM 819 O O . GLN A 1 98 ? -11.462 -2.546 -1.359 1.00 94.62 98 GLN A O 1
ATOM 824 N N . GLU A 1 99 ? -9.591 -2.773 -2.585 1.00 94.50 99 GLU A N 1
ATOM 825 C CA . GLU A 1 99 ? -9.402 -4.201 -2.337 1.00 94.50 99 GLU A CA 1
ATOM 826 C C . GLU A 1 99 ? -9.177 -4.497 -0.852 1.00 94.50 99 GLU A C 1
ATOM 828 O O . GLU A 1 99 ? -9.891 -5.316 -0.278 1.00 94.50 99 GLU A O 1
ATOM 833 N N . ILE A 1 100 ? -8.301 -3.744 -0.187 1.00 94.94 100 ILE A N 1
ATOM 834 C CA . ILE A 1 100 ? -8.028 -3.900 1.248 1.00 94.94 100 ILE A CA 1
ATOM 835 C C . ILE A 1 100 ? -9.265 -3.601 2.095 1.00 94.94 100 ILE A C 1
ATOM 837 O O . ILE A 1 100 ? -9.569 -4.328 3.042 1.00 94.94 100 ILE A O 1
ATOM 841 N N . ILE A 1 101 ? -10.010 -2.542 1.766 1.00 94.25 101 ILE A N 1
ATOM 842 C CA . ILE A 1 101 ? -11.255 -2.216 2.474 1.00 94.25 101 ILE A CA 1
ATOM 843 C C . ILE A 1 101 ? -12.269 -3.350 2.291 1.00 94.25 101 ILE A C 1
ATOM 845 O O . ILE A 1 101 ? -12.865 -3.798 3.273 1.00 94.25 101 ILE A O 1
ATOM 849 N N . ARG A 1 102 ? -12.424 -3.855 1.062 1.00 95.19 102 ARG A N 1
ATOM 850 C CA . ARG A 1 102 ? -13.314 -4.977 0.740 1.00 95.19 102 ARG A CA 1
ATOM 851 C C . ARG A 1 102 ? -12.931 -6.236 1.519 1.00 95.19 102 ARG A C 1
ATOM 853 O O . ARG A 1 102 ? -13.794 -6.833 2.155 1.00 95.19 102 ARG A O 1
ATOM 860 N N . GLU A 1 103 ? -11.658 -6.616 1.503 1.00 96.06 103 GLU A N 1
ATOM 861 C CA . GLU A 1 103 ? -11.145 -7.819 2.170 1.00 96.06 103 GLU A CA 1
ATOM 862 C C . GLU A 1 103 ? -11.185 -7.722 3.694 1.00 96.06 103 GLU A C 1
ATOM 864 O O . GLU A 1 103 ? -11.459 -8.711 4.372 1.00 96.06 103 GLU A O 1
ATOM 869 N N . SER A 1 104 ? -11.000 -6.523 4.250 1.00 95.00 104 SER A N 1
ATOM 870 C CA . SER A 1 104 ? -11.112 -6.306 5.695 1.00 95.00 104 SER A CA 1
ATOM 871 C C . SER A 1 104 ? -12.534 -6.473 6.246 1.00 95.00 104 SER A C 1
ATOM 873 O O . SER A 1 104 ? -12.720 -6.596 7.459 1.00 95.00 104 SER A O 1
ATOM 875 N N . GLY A 1 105 ? -13.557 -6.407 5.384 1.00 94.19 105 GLY A N 1
ATOM 876 C CA . GLY A 1 105 ? -14.963 -6.369 5.793 1.00 94.19 105 GLY A CA 1
ATOM 877 C C . GLY A 1 105 ? -15.367 -5.087 6.538 1.00 94.19 105 GLY A C 1
ATOM 878 O O . GLY A 1 105 ? -16.447 -5.027 7.135 1.00 94.19 105 GLY A O 1
ATOM 879 N N . ILE A 1 106 ? -14.525 -4.047 6.543 1.00 92.94 106 ILE A N 1
ATOM 880 C CA . ILE A 1 106 ? -14.812 -2.785 7.229 1.00 92.94 106 ILE A CA 1
ATOM 881 C C . ILE A 1 106 ? -15.681 -1.888 6.347 1.00 92.94 106 ILE A C 1
ATOM 883 O O . ILE A 1 106 ? -15.286 -1.436 5.279 1.00 92.94 106 ILE A O 1
ATOM 887 N N . THR A 1 107 ? -16.870 -1.553 6.843 1.00 91.81 107 THR A N 1
ATOM 888 C CA . THR A 1 107 ? -17.742 -0.553 6.216 1.00 91.81 107 THR A CA 1
ATOM 889 C C . THR A 1 107 ? -17.354 0.858 6.646 1.00 91.81 107 THR A C 1
ATOM 891 O O . THR A 1 107 ? -17.356 1.168 7.840 1.00 91.81 107 THR A O 1
ATOM 894 N N . ILE A 1 108 ? -17.099 1.730 5.672 1.00 91.44 108 ILE A N 1
ATOM 895 C CA . ILE A 1 108 ? -16.865 3.162 5.877 1.00 91.44 108 ILE A CA 1
ATOM 896 C C . ILE A 1 108 ? -18.078 3.922 5.334 1.00 91.44 108 ILE A C 1
ATOM 898 O O . ILE A 1 108 ? -18.486 3.712 4.197 1.00 91.44 108 ILE A O 1
ATOM 902 N N . ASN A 1 109 ? -18.665 4.819 6.133 1.00 92.69 109 ASN A N 1
ATOM 903 C CA . ASN A 1 109 ? -19.842 5.606 5.735 1.00 92.69 109 ASN A CA 1
ATOM 904 C C . ASN A 1 109 ? -19.462 6.827 4.867 1.00 92.69 109 ASN A C 1
ATOM 906 O O . ASN A 1 109 ? -19.772 7.975 5.204 1.00 92.69 109 ASN A O 1
ATOM 910 N N . LYS A 1 110 ? -18.700 6.579 3.799 1.00 94.62 110 LYS A N 1
ATOM 911 C CA . LYS A 1 110 ? -18.240 7.539 2.785 1.00 94.62 110 LYS A CA 1
ATOM 912 C C . LYS A 1 110 ? -18.088 6.812 1.449 1.00 94.62 110 LYS A C 1
ATOM 914 O O . LYS A 1 110 ? -17.965 5.592 1.433 1.00 94.62 110 LYS A O 1
ATOM 919 N N . SER A 1 111 ? -18.104 7.555 0.343 1.00 95.94 111 SER A N 1
ATOM 920 C CA . SER A 1 111 ? -17.910 6.946 -0.976 1.00 95.94 111 SER A CA 1
ATOM 921 C C . SER A 1 111 ? -16.479 6.397 -1.122 1.00 95.94 111 SER A C 1
ATOM 923 O O . SER A 1 111 ? -15.559 6.959 -0.509 1.00 95.94 111 SER A O 1
ATOM 925 N N . PRO A 1 112 ? -16.261 5.329 -1.913 1.00 93.81 112 PRO A N 1
ATOM 926 C CA . PRO A 1 112 ? -14.924 4.787 -2.163 1.00 93.81 112 PRO A CA 1
ATOM 927 C C . PRO A 1 112 ? -13.939 5.846 -2.667 1.00 93.81 112 PRO A C 1
ATOM 929 O O . PRO A 1 112 ? -12.798 5.895 -2.213 1.00 93.81 112 PRO A O 1
ATOM 932 N N . GLU A 1 113 ? -14.397 6.756 -3.527 1.00 95.19 113 GLU A N 1
ATOM 933 C CA . GLU A 1 113 ? -13.589 7.832 -4.109 1.00 95.19 113 GLU A CA 1
ATOM 934 C C . GLU A 1 113 ? -13.130 8.819 -3.035 1.00 95.19 113 GLU A C 1
ATOM 936 O O . GLU A 1 113 ? -11.976 9.242 -3.032 1.00 95.19 113 GLU A O 1
ATOM 941 N N . PHE A 1 114 ? -14.014 9.160 -2.090 1.00 96.31 114 PHE A N 1
ATOM 942 C CA . PHE A 1 114 ? -13.662 10.025 -0.967 1.00 96.31 114 PHE A CA 1
ATOM 943 C C . PHE A 1 114 ? -12.601 9.369 -0.080 1.00 96.31 114 PHE A C 1
ATOM 945 O O . PHE A 1 114 ? -11.640 10.024 0.319 1.00 96.31 114 PHE A O 1
ATOM 952 N N . VAL A 1 115 ? -12.757 8.076 0.217 1.00 95.00 115 VAL A N 1
ATOM 953 C CA . VAL A 1 115 ? -11.791 7.334 1.037 1.00 95.00 115 VAL A CA 1
ATOM 954 C C . VAL A 1 115 ? -10.429 7.271 0.347 1.00 95.00 115 VAL A C 1
ATOM 956 O O . VAL A 1 115 ? -9.422 7.616 0.967 1.00 95.00 115 VAL A O 1
ATOM 959 N N . CYS A 1 116 ? -10.397 6.914 -0.939 1.00 95.06 116 CYS A N 1
ATOM 960 C CA . CYS A 1 116 ? -9.162 6.873 -1.718 1.00 95.06 116 CYS A CA 1
ATOM 961 C C . CYS A 1 116 ? -8.493 8.252 -1.785 1.00 95.06 116 CYS A C 1
ATOM 963 O O . CYS A 1 116 ? -7.290 8.365 -1.562 1.00 95.06 116 CYS A O 1
ATOM 965 N N . ALA A 1 117 ? -9.266 9.321 -2.005 1.00 96.00 117 ALA A N 1
ATOM 966 C CA . ALA A 1 117 ? -8.742 10.684 -2.039 1.00 96.00 117 ALA A CA 1
ATOM 967 C C . ALA A 1 117 ? -8.109 11.108 -0.705 1.00 96.00 117 ALA A C 1
ATOM 969 O O . ALA A 1 117 ? -7.033 11.703 -0.708 1.00 96.00 117 ALA A O 1
ATOM 970 N N . VAL A 1 118 ? -8.737 10.784 0.432 1.00 95.12 118 VAL A N 1
ATOM 971 C CA . VAL A 1 118 ? -8.179 11.081 1.763 1.00 95.12 118 VAL A CA 1
ATOM 972 C C . VAL A 1 118 ? -6.882 10.312 2.000 1.00 95.12 118 VAL A C 1
ATOM 974 O O . VAL A 1 118 ? -5.902 10.901 2.448 1.00 95.12 118 VAL A O 1
ATOM 977 N N . ILE A 1 119 ? -6.850 9.017 1.679 1.00 93.69 119 ILE A N 1
ATOM 978 C CA . ILE A 1 119 ? -5.655 8.186 1.868 1.00 93.69 119 ILE A CA 1
ATOM 979 C C . ILE A 1 119 ? -4.507 8.683 0.984 1.00 93.69 119 ILE A C 1
ATOM 981 O O . ILE A 1 119 ? -3.406 8.894 1.489 1.00 93.69 119 ILE A O 1
ATOM 985 N N . ARG A 1 120 ? -4.768 8.969 -0.298 1.00 90.94 120 ARG A N 1
ATOM 986 C CA . ARG A 1 120 ? -3.766 9.559 -1.197 1.00 90.94 120 ARG A CA 1
ATOM 987 C C . ARG A 1 120 ? -3.277 10.913 -0.697 1.00 90.94 120 ARG A C 1
ATOM 989 O O . ARG A 1 120 ? -2.079 11.162 -0.719 1.00 90.94 120 ARG A O 1
ATOM 996 N N . ALA A 1 121 ? -4.171 11.774 -0.208 1.00 93.00 121 ALA A N 1
ATOM 997 C CA . ALA A 1 121 ? -3.774 13.058 0.364 1.00 93.00 121 ALA A CA 1
ATOM 998 C C . ALA A 1 121 ? -2.826 12.878 1.560 1.00 93.00 121 ALA A C 1
ATOM 1000 O O . ALA A 1 121 ? -1.832 13.591 1.645 1.00 93.00 121 ALA A O 1
ATOM 1001 N N . ILE A 1 122 ? -3.087 11.903 2.439 1.00 91.50 122 ILE A N 1
ATOM 1002 C CA . ILE A 1 122 ? -2.193 11.557 3.555 1.00 91.50 122 ILE A CA 1
ATOM 1003 C C . ILE A 1 122 ? -0.839 11.067 3.030 1.00 91.50 122 ILE A C 1
ATOM 1005 O O . ILE A 1 122 ? 0.190 11.571 3.473 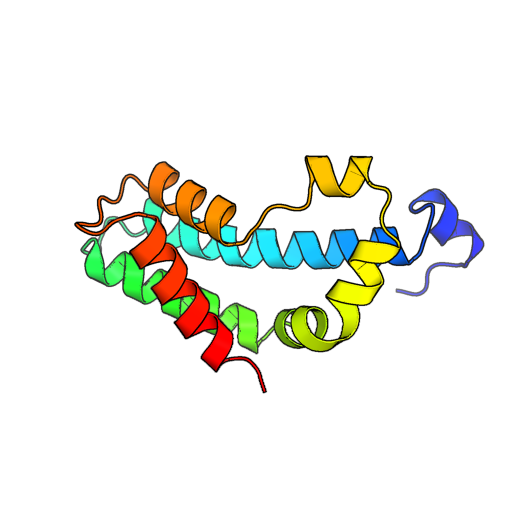1.00 91.50 122 ILE A O 1
ATOM 1009 N N . MET A 1 123 ? -0.821 10.138 2.071 1.00 87.31 123 MET A N 1
ATOM 1010 C CA . MET A 1 123 ? 0.420 9.625 1.475 1.00 87.31 123 MET A CA 1
ATOM 1011 C C . MET A 1 123 ? 1.259 10.744 0.840 1.00 87.31 123 MET A C 1
ATOM 1013 O O . MET A 1 123 ? 2.462 10.800 1.064 1.00 87.31 123 MET A O 1
ATOM 1017 N N . LEU A 1 124 ? 0.626 11.693 0.144 1.00 86.38 124 LEU A N 1
ATOM 1018 C CA . LEU A 1 124 ? 1.305 12.838 -0.476 1.00 86.38 124 LEU A CA 1
ATOM 1019 C C . LEU A 1 124 ? 1.941 13.802 0.534 1.00 86.38 124 LEU A C 1
ATOM 1021 O O . LEU A 1 124 ? 2.860 14.534 0.188 1.00 86.38 124 LEU A O 1
ATOM 1025 N N . THR A 1 125 ? 1.491 13.820 1.792 1.00 89.19 125 THR A N 1
ATOM 1026 C CA . THR A 1 125 ? 2.172 14.614 2.835 1.00 89.19 125 THR A CA 1
ATOM 1027 C C . THR A 1 125 ? 3.520 14.030 3.257 1.00 89.19 125 THR A C 1
ATOM 1029 O O . THR A 1 125 ? 4.275 14.685 3.974 1.00 89.19 125 THR A O 1
ATOM 1032 N N . LEU A 1 126 ? 3.807 12.793 2.846 1.00 85.06 126 LEU A N 1
ATOM 1033 C CA . LEU A 1 126 ? 5.078 12.111 3.086 1.00 85.06 126 LEU A CA 1
ATOM 1034 C C . LEU A 1 126 ? 6.095 12.369 1.965 1.00 85.06 126 LEU A C 1
ATOM 1036 O O . LEU A 1 126 ? 7.261 12.022 2.129 1.00 85.06 126 LEU A O 1
ATOM 1040 N N . SER A 1 127 ? 5.637 12.955 0.858 1.00 76.06 127 SER A N 1
ATOM 1041 C CA . SER A 1 127 ? 6.424 13.365 -0.303 1.00 76.06 127 SER A CA 1
ATOM 1042 C C . SER A 1 127 ? 7.216 14.640 0.016 1.00 76.06 127 SER A C 1
ATOM 1044 O O . SER A 1 127 ? 6.668 15.554 0.646 1.00 76.06 127 SER A O 1
ATOM 1046 N N . HIS A 1 128 ? 8.492 14.712 -0.374 1.00 67.19 128 HIS A N 1
ATOM 1047 C CA . HIS A 1 128 ? 9.402 15.814 -0.013 1.00 67.19 128 HIS A CA 1
ATOM 1048 C C . HIS A 1 128 ? 10.205 16.339 -1.201 1.00 67.19 128 HIS A C 1
ATOM 1050 O O . HIS A 1 128 ? 11.041 15.582 -1.734 1.00 67.19 128 HIS A O 1
#